Protein AF-A0A1E5ADY2-F1 (afdb_monomer)

Solvent-accessible surface area (backbone atoms only — not comparable 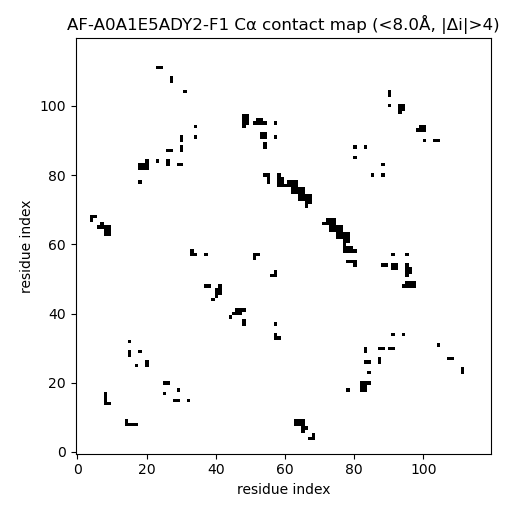to full-atom values): 7096 Å² total; per-residue (Å²): 133,82,80,70,89,71,88,50,70,46,101,47,101,88,62,87,78,68,78,64,60,86,44,73,66,54,25,48,53,50,39,53,51,54,50,53,53,54,45,47,39,30,74,75,68,72,45,51,49,64,78,36,60,33,34,56,41,54,34,54,76,41,68,49,39,41,55,38,90,89,78,70,48,75,44,80,42,65,48,51,67,82,42,41,42,75,66,37,40,52,47,40,32,38,39,19,71,70,42,90,45,65,68,59,52,51,52,51,56,48,52,56,51,48,65,76,63,54,85,127

Nearest PDB structures (foldseek):
  1wwq-assembly1_A  TM=3.584E-01  e=3.297E+00  Mus musculus
  6zhi-assembly1_D  TM=3.720E-01  e=3.720E+00  Plasmodium falciparum 3D7
  6ogi-assembly1_L  TM=2.115E-01  e=3.502E+00  Escherichia coli
  8rf7-assembly1_B  TM=2.286E-01  e=6.797E+00  Zea mays

Foldseek 3Di:
DDDPFDFDWDPPPPDQDDLPDPDLVSLLVNLVVLLVVVVCCVPPVVDALLCQVFLQSSQQVDWTWGQGPVPRDTDTDTDDPSSHDPLSRVLRRCVSVVHDNVVSSVVSVVVVVCVVPPDD

Structure (mmCIF, N/CA/C/O backbone):
data_AF-A0A1E5ADY2-F1
#
_entry.id   AF-A0A1E5ADY2-F1
#
loop_
_atom_site.group_PDB
_atom_site.id
_atom_site.type_symbol
_atom_site.label_atom_id
_atom_site.label_alt_id
_atom_site.label_comp_id
_atom_site.label_asym_id
_atom_site.label_entity_id
_atom_site.label_seq_id
_atom_site.pdbx_PDB_ins_code
_atom_site.Cartn_x
_atom_site.Cartn_y
_atom_site.Cartn_z
_atom_site.occupancy
_atom_site.B_iso_or_equiv
_atom_site.auth_seq_id
_atom_site.auth_comp_id
_atom_site.auth_asym_id
_atom_site.auth_atom_id
_atom_site.pdbx_PDB_model_num
ATOM 1 N N . MET A 1 1 ? -16.908 30.911 0.193 1.00 29.08 1 MET A N 1
ATOM 2 C CA . MET A 1 1 ? -16.019 29.806 -0.208 1.00 29.08 1 MET A CA 1
ATOM 3 C C . MET A 1 1 ? -16.088 28.823 0.935 1.00 29.08 1 MET A C 1
ATOM 5 O O . MET A 1 1 ? -15.667 29.190 2.019 1.00 29.08 1 MET A O 1
ATOM 9 N N . ILE A 1 2 ? -16.771 27.697 0.748 1.00 25.30 2 ILE A N 1
ATOM 10 C CA . ILE A 1 2 ? -16.808 26.634 1.755 1.00 25.30 2 ILE A CA 1
ATOM 11 C C . ILE A 1 2 ? -15.575 25.789 1.440 1.00 25.30 2 ILE A C 1
ATOM 13 O O . ILE A 1 2 ? -15.500 25.214 0.355 1.00 25.30 2 ILE A O 1
ATOM 17 N N . GLU A 1 3 ? -14.561 25.861 2.305 1.00 25.67 3 GLU A N 1
ATOM 18 C CA . GLU A 1 3 ? -13.456 24.900 2.300 1.00 25.67 3 GLU A CA 1
ATOM 19 C C . GLU A 1 3 ? -14.081 23.506 2.433 1.00 25.67 3 GLU A C 1
ATOM 21 O O . GLU A 1 3 ? -14.911 23.287 3.311 1.00 25.67 3 GLU A O 1
ATOM 26 N N . GLY A 1 4 ? -13.764 22.604 1.501 1.00 26.33 4 GLY A N 1
ATOM 27 C CA . GLY A 1 4 ? -14.228 21.219 1.565 1.00 26.33 4 GLY A CA 1
ATOM 28 C C . GLY A 1 4 ? -13.693 20.506 2.814 1.00 26.33 4 GLY A C 1
ATOM 29 O O . GLY A 1 4 ? -12.769 21.019 3.451 1.00 26.33 4 GLY A O 1
ATOM 30 N N . PRO A 1 5 ? -14.256 19.334 3.160 1.00 29.20 5 PRO A N 1
ATOM 31 C CA . PRO A 1 5 ? -13.858 18.584 4.347 1.00 29.20 5 PRO A CA 1
ATOM 32 C C . PRO A 1 5 ? -12.342 18.364 4.352 1.00 29.20 5 PRO A C 1
ATOM 34 O O . PRO A 1 5 ? -11.769 17.864 3.379 1.00 29.20 5 PRO A O 1
ATOM 37 N N . LYS A 1 6 ? -11.685 18.790 5.433 1.00 36.94 6 LYS A N 1
ATOM 38 C CA . LYS A 1 6 ? -10.250 18.596 5.623 1.00 36.94 6 LYS A CA 1
ATOM 39 C C . LYS A 1 6 ? -10.028 17.134 5.991 1.00 36.94 6 LYS A C 1
ATOM 41 O O . LYS A 1 6 ? -10.544 16.638 6.982 1.00 36.94 6 LYS A O 1
ATOM 46 N N . GLN A 1 7 ? -9.287 16.426 5.144 1.00 39.16 7 GLN A N 1
ATOM 47 C CA . GLN A 1 7 ? -8.898 15.043 5.390 1.00 39.16 7 GLN A CA 1
ATOM 48 C C . GLN A 1 7 ? -7.851 15.017 6.509 1.00 39.16 7 GLN A C 1
ATOM 50 O O . GLN A 1 7 ? -6.659 15.182 6.253 1.00 39.16 7 GLN A O 1
ATOM 55 N N . TYR A 1 8 ? -8.291 14.836 7.751 1.00 38.50 8 TYR A N 1
ATOM 56 C CA . TYR A 1 8 ? -7.398 14.544 8.866 1.00 38.50 8 TYR A CA 1
ATOM 57 C C . TYR A 1 8 ? -7.252 13.034 9.004 1.00 38.50 8 TYR A C 1
ATOM 59 O O . TYR A 1 8 ? -8.219 12.307 9.218 1.00 38.50 8 TYR A O 1
ATOM 67 N N . LEU A 1 9 ? -6.020 12.570 8.804 1.00 43.81 9 LEU A N 1
ATOM 68 C CA . LEU A 1 9 ? -5.641 11.181 8.976 1.00 43.81 9 LEU A CA 1
ATOM 69 C C . LEU A 1 9 ? -5.524 10.823 10.452 1.00 43.81 9 LEU A C 1
ATOM 71 O O . LEU A 1 9 ? -5.191 11.661 11.284 1.00 43.81 9 LEU A O 1
ATOM 75 N N . SER A 1 10 ? -5.815 9.551 10.721 1.00 38.41 10 SER A N 1
ATOM 76 C CA . SER A 1 10 ? -5.875 8.886 12.021 1.00 38.41 10 SER A CA 1
ATOM 77 C C . SER A 1 10 ? -4.940 9.455 13.099 1.00 38.41 10 SER A C 1
ATOM 79 O O . SER A 1 10 ? -3.803 9.830 12.832 1.00 38.41 10 SER A O 1
ATOM 81 N N . SER A 1 11 ? -5.380 9.389 14.358 1.00 35.38 11 SER A N 1
ATOM 82 C CA . SER A 1 11 ? -4.682 9.841 15.573 1.00 35.38 11 SER A CA 1
ATOM 83 C C . SER A 1 11 ? -3.343 9.138 15.899 1.00 35.38 11 SER A C 1
ATOM 85 O O . SER A 1 11 ? -2.924 9.118 17.059 1.00 35.38 11 SER A O 1
ATOM 87 N N . ARG A 1 12 ? -2.670 8.524 14.919 1.00 37.44 12 ARG A N 1
ATOM 88 C CA . ARG A 1 12 ? -1.272 8.101 15.005 1.00 37.44 12 ARG A CA 1
ATOM 89 C C . ARG A 1 12 ? -0.413 9.096 14.215 1.00 37.44 12 ARG A C 1
ATOM 91 O O . ARG A 1 12 ? -0.564 9.161 12.999 1.00 37.44 12 ARG A O 1
ATOM 98 N N . PRO A 1 13 ? 0.516 9.820 14.864 1.00 37.66 13 PRO A N 1
ATOM 99 C CA . PRO A 1 13 ? 1.406 10.769 14.188 1.00 37.66 13 PRO A CA 1
ATOM 100 C C . PRO A 1 13 ? 2.341 10.134 13.136 1.00 37.66 13 PRO A C 1
ATOM 102 O O . PRO A 1 13 ? 2.975 10.876 12.393 1.00 37.66 13 PRO A O 1
ATOM 105 N N . ASP A 1 14 ? 2.364 8.797 13.023 1.00 45.62 14 ASP A N 1
ATOM 106 C CA . ASP A 1 14 ? 3.301 8.028 12.191 1.00 45.62 14 ASP A CA 1
ATOM 107 C C . ASP A 1 14 ? 2.614 7.093 11.152 1.00 45.62 14 ASP A C 1
ATOM 109 O O . ASP A 1 14 ? 3.261 6.201 10.605 1.00 45.62 14 ASP A O 1
ATOM 113 N N . GLY A 1 15 ? 1.300 7.230 10.899 1.00 46.09 15 GLY A N 1
ATOM 114 C CA . GLY A 1 15 ? 0.538 6.408 9.928 1.00 46.09 15 GLY A CA 1
ATOM 115 C C . GLY A 1 15 ? 0.221 7.133 8.604 1.00 46.09 15 GLY A C 1
ATOM 116 O O . GLY A 1 15 ? 0.088 8.355 8.617 1.00 46.09 15 GLY A O 1
ATOM 117 N N . PRO A 1 16 ? 0.104 6.415 7.466 1.00 49.81 16 PRO A N 1
ATOM 118 C CA . PRO A 1 16 ? 0.359 6.931 6.117 1.00 49.81 16 PRO A CA 1
ATOM 119 C C . PRO A 1 16 ? -0.716 7.900 5.634 1.00 49.81 16 PRO A C 1
ATOM 121 O O . PRO A 1 16 ? -1.867 7.526 5.415 1.00 49.81 16 PRO A O 1
ATOM 124 N N . TYR A 1 17 ? -0.301 9.149 5.437 1.00 48.00 17 TYR A N 1
ATOM 125 C CA . TYR A 1 17 ? -1.119 10.211 4.880 1.00 48.00 17 TYR A CA 1
ATOM 126 C C . TYR A 1 17 ? -1.440 9.971 3.391 1.00 48.00 17 TYR A C 1
ATOM 128 O O . TYR A 1 17 ? -0.550 9.647 2.614 1.00 48.00 17 TYR A O 1
ATOM 136 N N . ALA A 1 18 ? -2.701 10.238 3.024 1.00 48.00 18 ALA A N 1
ATOM 137 C CA . ALA A 1 18 ? -3.221 10.506 1.673 1.00 48.00 18 ALA A CA 1
ATOM 138 C C . ALA A 1 18 ? -3.525 9.315 0.738 1.00 48.00 18 ALA A C 1
ATOM 140 O O . ALA A 1 18 ? -2.929 9.158 -0.324 1.00 48.00 18 ALA A O 1
ATOM 141 N N . PHE A 1 19 ? -4.592 8.568 1.030 1.00 50.88 19 PHE A N 1
ATOM 142 C CA . PHE A 1 19 ? -5.233 7.691 0.042 1.00 50.88 19 PHE A CA 1
ATOM 143 C C . PHE A 1 19 ? -6.241 8.465 -0.814 1.00 50.88 19 PHE A C 1
ATOM 145 O O . PHE A 1 19 ? -7.457 8.350 -0.707 1.00 50.88 19 PHE A O 1
ATOM 152 N N . CYS A 1 20 ? -5.675 9.338 -1.635 1.00 44.12 20 CYS A N 1
ATOM 153 C CA . CYS A 1 20 ? -6.256 9.865 -2.858 1.00 44.12 20 CYS A CA 1
ATOM 154 C C . CYS A 1 20 ? -5.020 10.173 -3.706 1.00 44.12 20 CYS A C 1
ATOM 156 O O . CYS A 1 20 ? -4.516 11.291 -3.654 1.00 44.12 20 CYS A O 1
ATOM 158 N N . ALA A 1 21 ? -4.413 9.135 -4.301 1.00 52.72 21 ALA A N 1
ATOM 159 C CA . ALA A 1 21 ? -3.066 9.192 -4.874 1.00 52.72 21 ALA A CA 1
ATOM 160 C C . ALA A 1 21 ? -2.910 10.393 -5.825 1.00 52.72 21 ALA A C 1
ATOM 162 O O . ALA A 1 21 ? -3.360 10.363 -6.970 1.00 52.72 21 ALA A O 1
ATOM 163 N N . ALA A 1 22 ? -2.295 11.471 -5.336 1.00 56.97 22 ALA A N 1
ATOM 164 C CA . ALA A 1 22 ? -2.043 12.667 -6.130 1.00 56.97 22 ALA A CA 1
ATOM 165 C C . ALA A 1 22 ? -0.782 12.497 -6.994 1.00 56.97 22 ALA A C 1
ATOM 167 O O . ALA A 1 22 ? -0.648 13.168 -8.018 1.00 56.97 22 ALA A O 1
ATOM 168 N N . SER A 1 23 ? 0.122 11.587 -6.602 1.00 74.06 23 SER A N 1
ATOM 169 C CA . SER A 1 23 ? 1.366 11.272 -7.307 1.00 74.06 23 SER A CA 1
ATOM 170 C C . SER A 1 23 ? 1.752 9.785 -7.208 1.00 74.06 23 SER A C 1
ATOM 172 O O . SER A 1 23 ? 1.345 9.081 -6.282 1.00 74.06 23 SER A O 1
ATOM 174 N N . GLU A 1 24 ? 2.579 9.308 -8.147 1.00 79.56 24 GLU A N 1
ATOM 175 C CA . GLU A 1 24 ? 3.169 7.954 -8.119 1.00 79.56 24 GLU A CA 1
ATOM 176 C C . GLU A 1 24 ? 4.060 7.725 -6.882 1.00 79.56 24 GLU A C 1
ATOM 178 O O . GLU A 1 24 ? 4.124 6.611 -6.363 1.00 79.56 24 GLU A O 1
ATOM 183 N N . LEU A 1 25 ? 4.708 8.777 -6.365 1.00 80.62 25 LEU A N 1
ATOM 184 C CA . LEU A 1 25 ? 5.534 8.704 -5.156 1.00 80.62 25 LEU A CA 1
ATOM 185 C C . LEU A 1 25 ? 4.692 8.422 -3.902 1.00 80.62 25 LEU A C 1
ATOM 187 O O . LEU A 1 25 ? 5.093 7.621 -3.059 1.00 80.62 25 LEU A O 1
ATOM 191 N N . ASP A 1 26 ? 3.516 9.042 -3.785 1.00 77.19 26 ASP A N 1
ATOM 192 C CA . ASP A 1 26 ? 2.609 8.796 -2.657 1.00 77.19 26 ASP A CA 1
ATOM 193 C C . ASP A 1 26 ? 2.094 7.352 -2.678 1.00 77.19 26 ASP A C 1
ATOM 195 O O . ASP A 1 26 ? 2.079 6.675 -1.650 1.00 77.19 26 ASP A O 1
ATOM 199 N N . ALA A 1 27 ? 1.756 6.842 -3.868 1.00 80.25 27 ALA A N 1
ATOM 200 C CA . ALA A 1 27 ? 1.344 5.454 -4.044 1.00 80.25 27 ALA A CA 1
ATOM 201 C C . ALA A 1 27 ? 2.463 4.457 -3.699 1.00 80.25 27 ALA A C 1
ATOM 203 O O . ALA A 1 27 ? 2.192 3.424 -3.079 1.00 80.25 27 ALA A O 1
ATOM 204 N N . TYR A 1 28 ? 3.712 4.765 -4.061 1.00 85.25 28 TYR A N 1
ATOM 205 C CA . TYR A 1 28 ? 4.879 3.980 -3.660 1.00 85.25 28 TYR A CA 1
ATOM 206 C C . TYR A 1 28 ? 5.004 3.916 -2.133 1.00 85.25 28 TYR A C 1
ATOM 208 O O . TYR A 1 28 ? 5.049 2.822 -1.572 1.00 85.25 28 TYR A O 1
ATOM 216 N N . ASN A 1 29 ? 4.990 5.070 -1.458 1.00 83.00 29 ASN A N 1
ATOM 217 C CA . ASN A 1 29 ? 5.156 5.149 -0.003 1.00 83.00 29 ASN A CA 1
ATOM 218 C C . ASN A 1 29 ? 4.034 4.409 0.737 1.00 83.00 29 ASN A C 1
ATOM 220 O O . ASN A 1 29 ? 4.290 3.679 1.693 1.00 83.00 29 ASN A O 1
ATOM 224 N N . ALA A 1 30 ? 2.792 4.561 0.271 1.00 80.69 30 ALA A N 1
ATOM 225 C CA . ALA A 1 30 ? 1.648 3.842 0.815 1.00 80.69 30 ALA A CA 1
ATOM 226 C C . ALA A 1 30 ? 1.791 2.321 0.653 1.00 80.69 30 ALA A C 1
ATOM 228 O O . ALA A 1 30 ? 1.536 1.570 1.594 1.00 80.69 30 ALA A O 1
ATOM 229 N N . THR A 1 31 ? 2.233 1.865 -0.522 1.00 87.81 31 THR A N 1
ATOM 230 C CA . THR A 1 31 ? 2.454 0.437 -0.791 1.00 87.81 31 THR A CA 1
ATOM 231 C C . THR A 1 31 ? 3.575 -0.128 0.084 1.00 87.81 31 THR A C 1
ATOM 233 O O . THR A 1 31 ? 3.410 -1.199 0.663 1.00 87.81 31 THR A O 1
ATOM 236 N N . GLU A 1 32 ? 4.700 0.584 0.203 1.00 88.75 32 GLU A N 1
ATOM 237 C CA . GLU A 1 32 ? 5.848 0.177 1.027 1.00 88.75 32 GLU A CA 1
ATOM 238 C C . G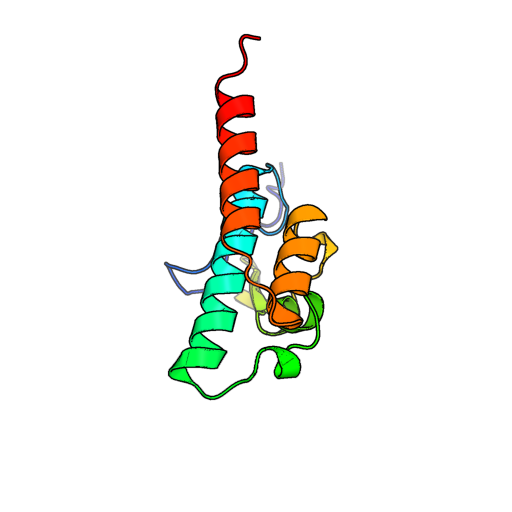LU A 1 32 ? 5.442 0.051 2.500 1.00 88.75 32 GLU A C 1
ATOM 240 O O . GLU A 1 32 ? 5.713 -0.965 3.136 1.00 88.75 32 GLU A O 1
ATOM 245 N N . TRP A 1 33 ? 4.695 1.027 3.021 1.00 86.31 33 TRP A N 1
ATOM 246 C CA . TRP A 1 33 ? 4.191 0.982 4.391 1.00 86.31 33 TRP A CA 1
ATOM 247 C C . TRP A 1 33 ? 3.247 -0.204 4.638 1.00 86.31 33 TRP A C 1
ATOM 249 O O . TRP A 1 33 ? 3.396 -0.911 5.635 1.00 86.31 33 TRP A O 1
ATOM 259 N N . LEU A 1 34 ? 2.290 -0.448 3.732 1.00 87.62 34 LEU A N 1
ATOM 260 C CA . LEU A 1 34 ? 1.350 -1.574 3.839 1.00 87.62 34 LEU A CA 1
ATOM 261 C C . LEU A 1 34 ? 2.075 -2.923 3.811 1.00 87.62 34 LEU A C 1
ATOM 263 O O . LEU A 1 34 ? 1.717 -3.833 4.560 1.00 87.62 34 LEU A O 1
ATOM 267 N N . PHE A 1 35 ? 3.102 -3.044 2.969 1.00 90.31 35 PHE A N 1
ATOM 268 C CA . PHE A 1 35 ? 3.943 -4.232 2.916 1.00 90.31 35 PHE A CA 1
ATOM 269 C C . PHE A 1 35 ? 4.691 -4.459 4.234 1.00 90.31 35 PHE A C 1
ATOM 271 O O . PHE A 1 35 ? 4.614 -5.557 4.780 1.00 90.31 35 PHE A O 1
ATOM 278 N N . GLU A 1 36 ? 5.360 -3.439 4.779 1.00 88.62 36 GLU A N 1
ATOM 279 C CA . GLU A 1 36 ? 6.091 -3.556 6.049 1.00 88.62 36 GLU A CA 1
ATOM 280 C C . GLU A 1 36 ? 5.156 -3.873 7.226 1.00 88.62 36 GLU A C 1
ATOM 282 O O . GLU A 1 36 ? 5.497 -4.679 8.089 1.00 88.62 36 GLU A O 1
ATOM 287 N N . TYR A 1 37 ? 3.940 -3.318 7.238 1.00 84.69 37 TYR A N 1
ATOM 288 C CA . TYR A 1 37 ? 2.925 -3.661 8.235 1.00 84.69 37 TYR A CA 1
ATOM 289 C C . TYR A 1 37 ? 2.517 -5.141 8.165 1.00 84.69 37 TYR A C 1
ATOM 291 O O . TYR A 1 37 ? 2.503 -5.838 9.183 1.00 84.69 37 TYR A O 1
ATOM 299 N N . ALA A 1 38 ? 2.208 -5.641 6.965 1.00 86.62 38 ALA A N 1
ATOM 300 C CA . ALA A 1 38 ? 1.865 -7.047 6.769 1.00 86.62 38 ALA A CA 1
ATOM 301 C C . ALA A 1 38 ? 3.050 -7.969 7.102 1.00 86.62 38 ALA A C 1
ATOM 303 O O . ALA A 1 38 ? 2.868 -9.016 7.724 1.00 86.62 38 ALA A O 1
ATOM 304 N N . LYS A 1 39 ? 4.271 -7.552 6.757 1.00 88.19 39 LYS A N 1
ATOM 305 C CA . LYS A 1 39 ? 5.504 -8.268 7.079 1.00 88.19 39 LYS A CA 1
ATOM 306 C C . LYS A 1 39 ? 5.720 -8.377 8.584 1.00 88.19 39 LYS A C 1
ATOM 308 O O . LYS A 1 39 ? 5.969 -9.477 9.062 1.00 88.19 39 LYS A O 1
ATOM 313 N N . ASP A 1 40 ? 5.559 -7.290 9.337 1.00 86.75 40 ASP A N 1
ATOM 314 C CA . ASP A 1 40 ? 5.656 -7.320 10.802 1.00 86.75 40 ASP A CA 1
ATOM 315 C C . ASP A 1 40 ? 4.591 -8.240 11.419 1.00 86.75 40 ASP A C 1
ATOM 317 O O . ASP A 1 40 ? 4.884 -9.031 12.315 1.00 86.75 40 ASP A O 1
ATOM 321 N N . ALA A 1 41 ? 3.364 -8.241 10.890 1.00 83.25 41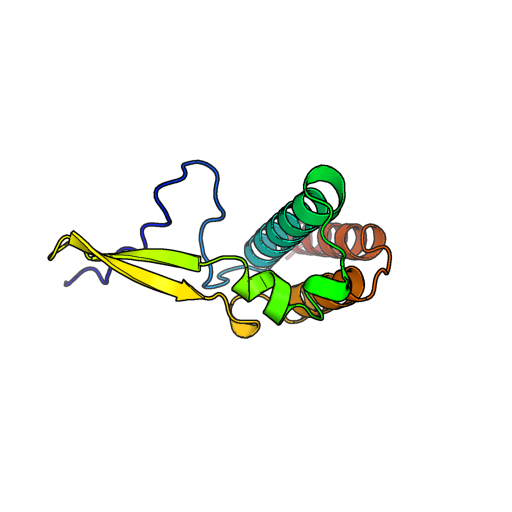 ALA A N 1
ATOM 322 C CA . ALA A 1 41 ? 2.340 -9.191 11.321 1.00 83.25 41 ALA A CA 1
ATOM 323 C C . ALA A 1 41 ? 2.761 -10.659 11.095 1.00 83.25 41 ALA A C 1
ATOM 325 O O . ALA A 1 41 ? 2.526 -11.513 11.958 1.00 83.25 41 ALA A O 1
ATOM 326 N N . VAL A 1 42 ? 3.421 -10.958 9.974 1.00 85.38 42 VAL A N 1
ATOM 327 C CA . VAL A 1 42 ? 3.944 -12.301 9.680 1.00 85.38 42 VAL A CA 1
ATOM 328 C C . VAL A 1 42 ? 5.130 -12.660 10.578 1.00 85.38 42 VAL A C 1
ATOM 330 O O . VAL A 1 42 ? 5.145 -13.726 11.193 1.00 85.38 42 VAL A O 1
ATOM 333 N N . GLU A 1 43 ? 6.119 -11.774 10.685 1.00 87.12 43 GLU A N 1
ATOM 334 C CA . GLU A 1 43 ? 7.383 -12.037 11.381 1.00 87.12 43 GLU A CA 1
ATOM 335 C C . GLU A 1 43 ? 7.240 -12.001 12.910 1.00 87.12 4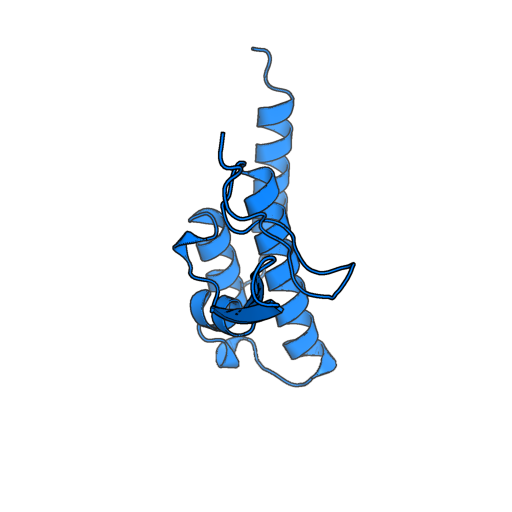3 GLU A C 1
ATOM 337 O O . GLU A 1 43 ? 7.822 -12.833 13.610 1.00 87.12 43 GLU A O 1
ATOM 342 N N . THR A 1 44 ? 6.442 -11.069 13.434 1.00 80.81 44 THR A N 1
ATOM 343 C CA . THR A 1 44 ? 6.335 -10.782 14.872 1.00 80.81 44 THR A CA 1
ATOM 344 C C . THR A 1 44 ? 5.095 -11.414 15.503 1.00 80.81 44 THR A C 1
ATOM 346 O O . THR A 1 44 ? 5.133 -11.839 16.663 1.00 80.81 44 THR A O 1
ATOM 349 N N . HIS A 1 45 ? 3.988 -11.503 14.762 1.00 77.75 45 HIS A N 1
ATOM 350 C CA . HIS A 1 45 ? 2.684 -11.893 15.312 1.00 77.75 45 HIS A CA 1
ATOM 351 C C . HIS A 1 45 ? 2.205 -13.284 14.880 1.00 77.75 45 HIS A C 1
ATOM 353 O O . HIS A 1 45 ? 1.133 -13.720 15.304 1.00 77.75 45 HIS A O 1
ATOM 359 N N . GLY A 1 46 ? 3.020 -14.016 14.114 1.00 77.94 46 GLY A N 1
ATOM 360 C CA . GLY A 1 46 ? 2.740 -15.393 13.709 1.00 77.94 46 GLY A CA 1
ATOM 361 C C . GLY A 1 46 ? 1.627 -15.520 12.670 1.00 77.94 46 GLY A C 1
ATOM 362 O O . GLY A 1 46 ? 1.099 -16.619 12.498 1.00 77.94 46 GLY A O 1
ATOM 363 N N . ALA A 1 47 ? 1.268 -14.419 12.001 1.00 84.06 47 ALA A N 1
ATOM 364 C CA . ALA A 1 47 ? 0.440 -14.476 10.808 1.00 84.06 47 ALA A CA 1
ATOM 365 C C . ALA A 1 47 ? 1.210 -15.155 9.666 1.00 84.06 47 ALA A C 1
ATOM 367 O O . ALA A 1 47 ? 2.435 -15.288 9.687 1.00 84.06 47 ALA A O 1
ATOM 368 N N . SER A 1 48 ? 0.491 -15.574 8.639 1.00 85.38 48 SER A N 1
ATOM 369 C CA . SER A 1 48 ? 1.066 -16.025 7.381 1.00 85.38 48 SER A CA 1
ATOM 370 C C . SER A 1 48 ? 0.683 -15.067 6.258 1.00 85.38 48 SER A C 1
ATOM 372 O O . SER A 1 48 ? -0.393 -14.477 6.277 1.00 85.38 48 SER A O 1
ATOM 374 N N . TRP A 1 49 ? 1.525 -14.943 5.229 1.00 86.31 49 TRP A N 1
ATOM 375 C CA . TRP A 1 49 ? 1.165 -14.179 4.025 1.00 86.31 49 TRP A CA 1
ATOM 376 C C . TRP A 1 49 ? -0.144 -14.678 3.382 1.00 86.31 49 TRP A C 1
ATOM 378 O O . TRP A 1 49 ? -0.910 -13.886 2.838 1.00 86.31 49 TRP A O 1
ATOM 388 N N . HIS A 1 50 ? -0.450 -15.974 3.533 1.00 83.50 50 HIS A N 1
ATOM 389 C CA . HIS A 1 50 ? -1.708 -16.570 3.079 1.00 83.50 50 HIS A CA 1
ATOM 390 C C . HIS A 1 50 ? -2.931 -16.111 3.886 1.00 83.50 50 HIS A C 1
ATOM 392 O O . HIS A 1 50 ? -4.040 -16.192 3.363 1.00 83.50 50 HIS A O 1
ATOM 398 N N . ASP A 1 51 ? -2.757 -15.623 5.119 1.00 84.25 51 ASP A N 1
ATOM 399 C CA . ASP A 1 51 ? -3.864 -15.118 5.944 1.00 84.25 51 ASP A CA 1
ATOM 400 C C . ASP A 1 51 ? -4.444 -13.828 5.358 1.00 84.25 51 ASP A C 1
ATOM 402 O O . ASP A 1 51 ? -5.630 -13.548 5.525 1.00 84.25 51 ASP A O 1
ATOM 406 N N . PHE A 1 52 ? -3.622 -13.069 4.629 1.00 85.31 52 PHE A N 1
ATOM 407 C CA . PHE A 1 52 ? -4.069 -11.903 3.877 1.00 85.31 52 PHE A CA 1
ATOM 408 C C . PHE A 1 52 ? -4.718 -12.293 2.544 1.00 85.31 52 PHE A C 1
ATOM 410 O O . PHE A 1 52 ? -5.637 -11.623 2.090 1.00 85.31 52 PHE A O 1
ATOM 417 N N . GLY A 1 53 ? -4.275 -13.384 1.914 1.00 88.25 53 GLY A N 1
ATOM 418 C CA . GLY A 1 53 ? -4.830 -13.909 0.662 1.00 88.25 53 GLY A CA 1
ATOM 419 C C . GLY A 1 53 ? -4.444 -13.104 -0.585 1.00 88.25 53 GLY A C 1
ATOM 420 O O . GLY A 1 53 ? -3.891 -13.667 -1.528 1.00 88.25 53 GLY A O 1
ATOM 421 N N . ASP A 1 54 ? -4.710 -11.800 -0.593 1.00 91.94 54 ASP A N 1
ATOM 422 C CA . ASP A 1 54 ? -4.406 -10.884 -1.692 1.00 91.94 54 ASP A CA 1
ATOM 423 C C . ASP A 1 54 ? -4.152 -9.445 -1.195 1.00 91.94 54 ASP A C 1
ATOM 425 O O . ASP A 1 54 ? -4.146 -9.154 0.005 1.00 91.94 54 ASP A O 1
ATOM 429 N N . ALA A 1 55 ? -3.929 -8.523 -2.134 1.00 90.19 55 ALA A N 1
ATOM 430 C CA . ALA A 1 55 ? -3.739 -7.110 -1.837 1.00 90.19 55 ALA A CA 1
ATOM 431 C C . ALA A 1 55 ? -4.938 -6.491 -1.099 1.00 90.19 55 ALA A C 1
ATOM 433 O O . ALA A 1 55 ? -4.729 -5.657 -0.223 1.00 90.19 55 ALA A O 1
ATOM 434 N N . GLN A 1 56 ? -6.177 -6.888 -1.415 1.00 89.56 56 GLN A N 1
ATOM 435 C CA . GLN A 1 56 ? -7.367 -6.357 -0.745 1.00 89.56 56 GLN A CA 1
ATOM 436 C C . GLN A 1 56 ? -7.439 -6.833 0.708 1.00 89.56 56 GLN A C 1
ATOM 438 O O . GLN A 1 56 ? -7.833 -6.057 1.575 1.00 89.56 56 GLN A O 1
ATOM 443 N N . GLY A 1 57 ? -6.998 -8.056 1.003 1.00 88.19 57 GLY A N 1
ATOM 444 C CA . GLY A 1 57 ? -6.855 -8.523 2.379 1.00 88.19 57 GLY A CA 1
ATOM 445 C C . GLY A 1 57 ? -5.839 -7.702 3.176 1.00 88.19 57 GLY A C 1
ATOM 446 O O . GLY A 1 57 ? -6.144 -7.282 4.292 1.00 88.19 57 GLY A O 1
ATOM 447 N N . ILE A 1 58 ? -4.685 -7.368 2.584 1.00 86.88 58 ILE A N 1
ATOM 448 C CA . ILE A 1 58 ? -3.703 -6.457 3.205 1.00 86.88 58 ILE A CA 1
ATOM 449 C C . ILE A 1 58 ? -4.319 -5.067 3.425 1.00 86.88 58 ILE A C 1
ATOM 451 O O . ILE A 1 58 ? -4.236 -4.525 4.523 1.00 86.88 58 ILE A O 1
ATOM 455 N N . LEU A 1 59 ? -4.988 -4.506 2.417 1.00 84.94 59 LEU A N 1
ATOM 456 C CA . LEU A 1 59 ? -5.614 -3.182 2.490 1.00 84.94 59 LEU A CA 1
ATOM 457 C C . LEU A 1 59 ? -6.711 -3.117 3.564 1.00 84.94 59 LEU A C 1
ATOM 459 O O . LEU A 1 59 ? -6.722 -2.191 4.369 1.00 84.94 59 LEU A O 1
ATOM 463 N N . SER A 1 60 ? -7.580 -4.129 3.631 1.00 82.44 60 SER A N 1
ATOM 464 C CA . SER A 1 60 ? -8.670 -4.215 4.616 1.00 82.44 60 SER A CA 1
ATOM 465 C C . SER A 1 60 ? -8.192 -4.425 6.056 1.00 82.44 60 SER A C 1
ATOM 467 O O . SER A 1 60 ? -8.929 -4.142 6.997 1.00 82.44 60 SER A O 1
ATOM 469 N N . SER A 1 61 ? -6.943 -4.871 6.255 1.00 78.44 61 SER A N 1
ATOM 470 C CA . SER A 1 61 ? -6.335 -4.933 7.591 1.00 78.44 61 SER A CA 1
ATOM 471 C C . SER A 1 61 ? -6.095 -3.541 8.194 1.00 78.44 61 SER A C 1
ATOM 473 O O . SER A 1 61 ? -5.858 -3.416 9.398 1.00 78.44 61 SER A O 1
ATOM 475 N N . TYR A 1 62 ? -6.204 -2.490 7.373 1.00 73.06 62 TYR A N 1
ATOM 476 C CA . TYR A 1 62 ? -6.081 -1.103 7.779 1.00 73.06 62 TYR A CA 1
ATOM 477 C C . TYR A 1 62 ? -7.374 -0.320 7.524 1.00 73.06 62 TYR A C 1
ATOM 479 O O . TYR A 1 62 ? -7.962 -0.345 6.443 1.00 73.06 62 TYR A O 1
ATOM 487 N N . VAL A 1 63 ? -7.787 0.435 8.540 1.00 70.56 63 VAL A N 1
ATOM 488 C CA . VAL A 1 63 ? -8.967 1.301 8.497 1.00 70.56 63 VAL A CA 1
ATOM 489 C C . VAL A 1 63 ? -8.523 2.744 8.688 1.00 70.56 63 VAL A C 1
ATOM 491 O O . VAL A 1 63 ? -7.920 3.094 9.708 1.00 70.56 63 VAL A O 1
ATOM 494 N N . ILE A 1 64 ? -8.853 3.592 7.718 1.00 69.38 64 ILE A N 1
ATOM 495 C CA . ILE A 1 64 ? -8.714 5.038 7.839 1.00 69.38 64 ILE A CA 1
ATOM 496 C C . ILE A 1 64 ? -9.834 5.550 8.740 1.00 69.38 64 ILE A C 1
ATOM 498 O O . ILE A 1 64 ? -11.000 5.193 8.576 1.00 69.38 64 ILE A O 1
ATOM 502 N N . LYS A 1 65 ? -9.470 6.418 9.683 1.00 67.44 65 LYS A N 1
ATOM 503 C CA . LYS A 1 65 ? -10.423 7.150 10.515 1.00 67.44 65 LYS A CA 1
ATOM 504 C C . LYS A 1 65 ? -10.517 8.581 10.018 1.00 67.44 65 LYS A C 1
ATOM 506 O O . LYS A 1 65 ? -9.498 9.264 9.973 1.00 67.44 65 LYS A O 1
ATOM 511 N N . HIS A 1 66 ? -11.724 8.999 9.671 1.00 66.56 66 HIS A N 1
ATOM 512 C CA . HIS A 1 66 ? -12.071 10.364 9.313 1.00 66.56 66 HIS A CA 1
ATOM 513 C C . HIS A 1 66 ? -12.837 10.979 10.475 1.00 66.56 66 HIS A C 1
ATOM 515 O O . HIS A 1 66 ? -13.869 10.443 10.866 1.00 66.56 66 HIS A O 1
ATOM 521 N N . GLU A 1 67 ? -12.338 12.073 11.033 1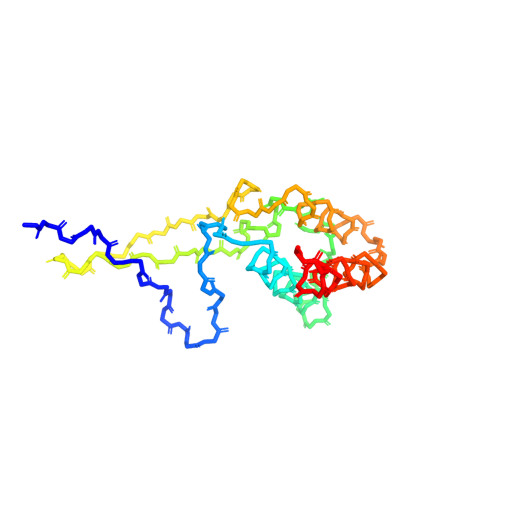.00 70.44 67 GLU A N 1
ATOM 522 C CA . GLU A 1 67 ? -13.088 12.855 12.013 1.00 70.44 67 GLU A CA 1
ATOM 523 C C . GLU A 1 67 ? -13.789 14.006 11.293 1.00 70.44 67 GLU A C 1
ATOM 525 O O . GLU A 1 67 ? -13.172 14.736 10.516 1.00 70.44 67 GLU A O 1
ATOM 530 N N . ASP A 1 68 ? -15.092 14.130 11.509 1.00 71.94 68 ASP A N 1
ATOM 531 C CA . ASP A 1 68 ? -15.872 15.258 11.028 1.00 71.94 68 ASP A CA 1
ATOM 532 C C . ASP A 1 68 ? -15.634 16.461 11.951 1.00 71.94 68 ASP A C 1
ATOM 534 O O . ASP A 1 68 ? -16.014 16.447 13.121 1.00 71.94 68 ASP A O 1
ATOM 538 N N . ASP A 1 69 ? -15.002 17.511 11.424 1.00 71.06 69 ASP A N 1
ATOM 539 C CA . ASP A 1 69 ? -14.616 18.701 12.198 1.00 71.06 69 ASP A CA 1
ATOM 540 C C . ASP A 1 69 ? -15.818 19.459 12.808 1.00 71.06 69 ASP A C 1
ATOM 542 O O . ASP A 1 69 ? -15.652 20.214 13.771 1.00 71.06 69 ASP A O 1
ATOM 546 N N . GLU A 1 70 ? -17.025 19.313 12.247 1.00 75.31 70 GLU A N 1
ATOM 547 C CA . GLU A 1 70 ? -18.223 20.035 12.696 1.00 75.31 70 GLU A CA 1
ATOM 548 C C . GLU A 1 70 ? -18.969 19.292 13.813 1.00 75.31 70 GLU A C 1
ATOM 550 O O . GLU A 1 70 ? -19.549 19.919 14.705 1.00 75.31 70 GLU A O 1
ATOM 555 N N . THR A 1 71 ? -18.959 17.961 13.775 1.00 82.19 71 THR A N 1
ATOM 556 C CA . THR A 1 71 ? -19.730 17.090 14.674 1.00 82.19 71 THR A CA 1
ATOM 557 C C . THR A 1 71 ? -18.861 16.307 15.661 1.00 82.19 71 THR A C 1
ATOM 559 O O . THR A 1 71 ? -19.363 15.872 16.699 1.00 82.19 71 THR A O 1
ATOM 562 N N . GLY A 1 72 ? -17.567 16.148 15.372 1.00 75.19 72 GLY A N 1
ATOM 563 C CA . GLY A 1 72 ? -16.637 15.277 16.093 1.00 75.19 72 GLY A CA 1
ATOM 564 C C . GLY A 1 72 ? -16.885 13.783 15.857 1.00 75.19 72 GLY A C 1
ATOM 565 O O . GLY A 1 72 ? -16.383 12.948 16.610 1.00 75.19 72 GLY A O 1
ATOM 566 N N . GLU A 1 73 ? -17.709 13.419 14.869 1.00 77.19 73 GLU A N 1
ATOM 567 C CA . GLU A 1 73 ? -17.986 12.018 14.557 1.00 77.19 73 GLU A CA 1
ATOM 568 C C . GLU A 1 73 ? -16.797 11.366 13.847 1.00 77.19 73 GLU A C 1
ATOM 570 O O . GLU A 1 73 ? -16.248 11.912 12.893 1.00 77.19 73 GLU A O 1
ATOM 575 N N . ILE A 1 74 ? -16.426 10.162 14.292 1.00 76.88 74 ILE A N 1
ATOM 576 C CA . ILE A 1 74 ? -15.378 9.359 13.658 1.00 76.88 74 ILE A CA 1
ATOM 577 C C . ILE A 1 74 ? -16.032 8.354 12.712 1.00 76.88 74 ILE A C 1
ATOM 579 O O . ILE A 1 74 ? -16.774 7.472 13.146 1.00 76.88 74 ILE A O 1
ATOM 583 N N . GLN A 1 75 ? -15.713 8.463 11.429 1.00 75.50 75 GLN A N 1
ATOM 584 C CA . GLN A 1 75 ? -16.068 7.505 10.392 1.00 75.50 75 GLN A CA 1
ATOM 585 C C . GLN A 1 75 ? -14.873 6.616 10.067 1.00 75.50 75 GLN A C 1
ATOM 587 O O . GLN A 1 75 ? -13.731 7.068 10.010 1.00 75.50 75 GLN A O 1
ATOM 592 N N . GLU A 1 76 ? -15.146 5.337 9.852 1.00 77.50 76 GLU A N 1
ATOM 593 C CA . GLU A 1 76 ? -14.149 4.326 9.526 1.00 77.50 76 GLU A CA 1
ATOM 594 C C . GLU A 1 76 ? -14.319 3.893 8.070 1.00 77.50 76 GLU A C 1
ATOM 596 O O . GLU A 1 76 ? -15.426 3.568 7.639 1.00 77.50 76 GLU A O 1
ATOM 601 N N . GLN A 1 77 ? -13.222 3.902 7.314 1.00 75.81 77 GLN A N 1
ATOM 602 C CA . GLN A 1 77 ? -13.187 3.487 5.917 1.00 75.81 77 GLN A CA 1
ATOM 603 C C . GLN A 1 77 ? -12.039 2.505 5.688 1.00 75.81 77 GLN A C 1
ATOM 605 O O . GLN A 1 77 ? -10.881 2.798 5.982 1.00 75.81 77 GLN A O 1
ATOM 610 N N . GLU A 1 78 ? -12.360 1.343 5.129 1.00 77.62 78 GLU A N 1
ATOM 611 C CA . GLU A 1 78 ? -11.361 0.390 4.648 1.00 77.62 78 GLU A CA 1
ATOM 612 C C . GLU A 1 78 ? -10.720 0.884 3.353 1.00 77.62 78 GLU A C 1
ATOM 614 O O . GLU A 1 78 ? -11.408 1.394 2.459 1.00 77.62 78 GLU A O 1
ATOM 619 N N . LEU A 1 79 ? -9.417 0.647 3.226 1.00 78.00 79 LEU A N 1
ATOM 620 C CA . LEU A 1 79 ? -8.710 0.874 1.975 1.00 78.00 79 LEU A CA 1
ATOM 621 C C . LEU A 1 79 ? -9.202 -0.071 0.880 1.00 78.00 79 LEU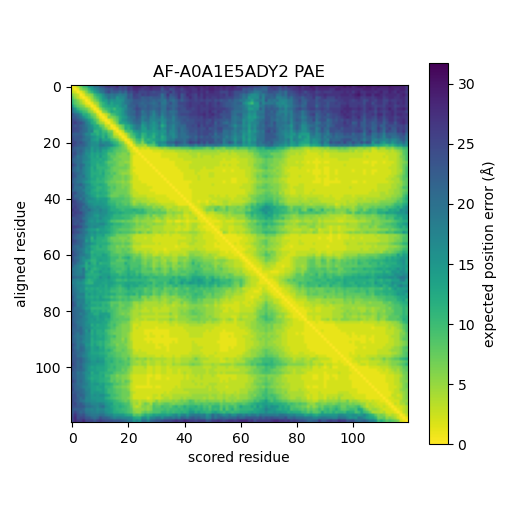 A C 1
ATOM 623 O O . LEU A 1 79 ? -9.427 -1.265 1.090 1.00 78.00 79 LEU A O 1
ATOM 627 N N . GLN A 1 80 ? -9.321 0.471 -0.321 1.00 80.56 80 GLN A N 1
ATOM 628 C CA . GLN A 1 80 ? -9.662 -0.249 -1.534 1.00 80.56 80 GLN A CA 1
ATOM 629 C C . GLN A 1 80 ? -8.445 -0.330 -2.449 1.00 80.56 80 GLN A C 1
ATOM 631 O O . GLN A 1 80 ? -7.590 0.551 -2.464 1.00 80.56 80 GLN A O 1
ATOM 636 N N . ALA A 1 81 ? -8.389 -1.352 -3.301 1.00 80.50 81 ALA A N 1
ATOM 637 C CA . ALA A 1 81 ? -7.337 -1.460 -4.315 1.00 80.50 81 ALA A CA 1
ATOM 638 C C . ALA A 1 81 ? -7.244 -0.226 -5.240 1.00 80.50 81 ALA A C 1
ATOM 640 O O . ALA A 1 81 ? -6.178 0.055 -5.776 1.00 80.50 81 ALA A O 1
ATOM 641 N N . ALA A 1 82 ? -8.349 0.508 -5.417 1.00 76.12 82 ALA A N 1
ATOM 642 C CA . ALA A 1 82 ? -8.397 1.753 -6.186 1.00 76.12 82 ALA A CA 1
ATOM 643 C C . ALA A 1 82 ? -7.726 2.946 -5.481 1.00 76.12 82 ALA A C 1
ATOM 645 O O . ALA A 1 82 ? -7.426 3.942 -6.135 1.00 76.12 82 ALA A O 1
ATOM 646 N N . ASP A 1 83 ? -7.495 2.846 -4.172 1.00 74.56 83 ASP A N 1
ATOM 647 C CA . ASP A 1 83 ? -6.861 3.895 -3.374 1.00 74.56 83 ASP A CA 1
ATOM 648 C C . ASP A 1 83 ? -5.329 3.900 -3.533 1.00 74.56 83 ASP A C 1
ATOM 650 O O . ASP A 1 83 ? -4.660 4.859 -3.146 1.00 74.56 83 ASP A O 1
ATOM 654 N N . ILE A 1 84 ? -4.779 2.850 -4.151 1.00 77.50 84 ILE A N 1
ATOM 655 C CA . ILE A 1 84 ? -3.381 2.742 -4.578 1.00 77.50 84 ILE A CA 1
ATOM 656 C C . ILE A 1 84 ? -3.296 2.536 -6.100 1.00 77.50 84 ILE A C 1
ATOM 658 O O . ILE A 1 84 ? -4.297 2.351 -6.791 1.00 77.50 84 ILE A O 1
ATOM 662 N N . THR A 1 85 ? -2.085 2.561 -6.659 1.00 86.31 85 THR A N 1
ATOM 663 C CA . THR A 1 85 ? -1.882 2.304 -8.093 1.00 86.31 85 THR A CA 1
ATOM 664 C C . THR A 1 85 ? -1.956 0.809 -8.409 1.00 86.31 85 THR A C 1
ATOM 666 O O . THR A 1 85 ? -1.676 -0.042 -7.564 1.00 86.31 85 THR A O 1
ATOM 669 N N . LEU A 1 86 ? -2.244 0.464 -9.673 1.00 89.75 86 LEU A N 1
ATOM 670 C CA . LEU A 1 86 ? -2.201 -0.928 -10.154 1.00 89.75 86 LEU A CA 1
ATOM 671 C C . LEU A 1 86 ? -0.852 -1.603 -9.873 1.00 89.75 86 LEU A C 1
ATOM 673 O O . LEU A 1 86 ? -0.795 -2.808 -9.628 1.00 89.75 86 LEU A O 1
ATOM 677 N N . ARG A 1 87 ? 0.233 -0.823 -9.899 1.00 91.75 87 ARG A N 1
ATOM 678 C CA . ARG A 1 87 ? 1.576 -1.293 -9.567 1.00 91.75 87 ARG A CA 1
ATOM 679 C C . ARG A 1 87 ? 1.692 -1.666 -8.091 1.00 91.75 87 ARG A C 1
ATOM 681 O O . ARG A 1 87 ? 2.182 -2.753 -7.796 1.00 91.75 87 ARG A O 1
ATOM 688 N N . GLY A 1 88 ? 1.177 -0.828 -7.191 1.00 90.75 88 GLY A N 1
ATOM 689 C CA . GLY A 1 88 ? 1.094 -1.145 -5.766 1.00 90.75 88 GLY A CA 1
ATOM 690 C C . GLY A 1 88 ? 0.280 -2.411 -5.498 1.00 90.75 88 GLY A C 1
ATOM 691 O O . GLY A 1 88 ? 0.752 -3.316 -4.813 1.00 90.75 88 GLY A O 1
ATOM 692 N N . VAL A 1 89 ? -0.892 -2.543 -6.135 1.00 92.25 89 VAL A N 1
ATOM 693 C CA . VAL A 1 89 ? -1.731 -3.755 -6.046 1.00 92.25 89 VAL A CA 1
ATOM 694 C C . VAL A 1 89 ? -0.959 -5.001 -6.484 1.00 92.25 89 VAL A C 1
ATOM 696 O O . VAL A 1 89 ? -1.018 -6.036 -5.822 1.00 92.25 89 VAL A O 1
ATOM 699 N N . ALA A 1 90 ? -0.224 -4.926 -7.596 1.00 94.62 90 ALA A N 1
ATOM 700 C CA . ALA A 1 90 ? 0.547 -6.056 -8.106 1.00 94.62 90 ALA A CA 1
ATOM 701 C C . ALA A 1 90 ? 1.657 -6.495 -7.136 1.00 94.62 90 ALA A C 1
ATOM 703 O O . ALA A 1 90 ? 1.849 -7.695 -6.937 1.00 94.62 90 ALA A O 1
ATOM 704 N N . ILE A 1 91 ? 2.346 -5.541 -6.507 1.00 94.88 91 ILE A N 1
ATOM 705 C CA . ILE A 1 91 ? 3.394 -5.816 -5.515 1.00 94.88 91 ILE A CA 1
ATOM 706 C C . ILE A 1 91 ? 2.802 -6.477 -4.267 1.00 94.88 91 ILE A C 1
ATOM 708 O O . ILE A 1 91 ? 3.292 -7.520 -3.839 1.00 94.88 91 ILE A O 1
ATOM 712 N N . LEU A 1 92 ? 1.709 -5.936 -3.721 1.00 93.19 92 LEU A N 1
ATOM 713 C CA . LEU A 1 92 ? 1.048 -6.516 -2.547 1.00 93.19 92 LEU A CA 1
ATOM 714 C C . LEU A 1 92 ? 0.505 -7.924 -2.825 1.00 93.19 92 LEU A C 1
ATOM 716 O O . LEU A 1 92 ? 0.631 -8.813 -1.986 1.00 93.19 92 LEU A O 1
ATOM 720 N N . ASN A 1 93 ? -0.026 -8.166 -4.026 1.00 94.94 93 ASN A N 1
ATOM 721 C CA . ASN A 1 93 ? -0.423 -9.510 -4.444 1.00 94.94 93 ASN A CA 1
ATOM 722 C C . ASN A 1 93 ? 0.769 -10.471 -4.512 1.00 94.94 93 ASN A C 1
ATOM 724 O O . ASN A 1 93 ? 0.645 -11.620 -4.092 1.00 94.94 93 ASN A O 1
ATOM 728 N N . ALA A 1 94 ? 1.919 -10.032 -5.030 1.00 94.25 94 ALA A N 1
ATOM 729 C CA . ALA A 1 94 ? 3.121 -10.860 -5.060 1.00 94.25 94 ALA A CA 1
ATOM 730 C C 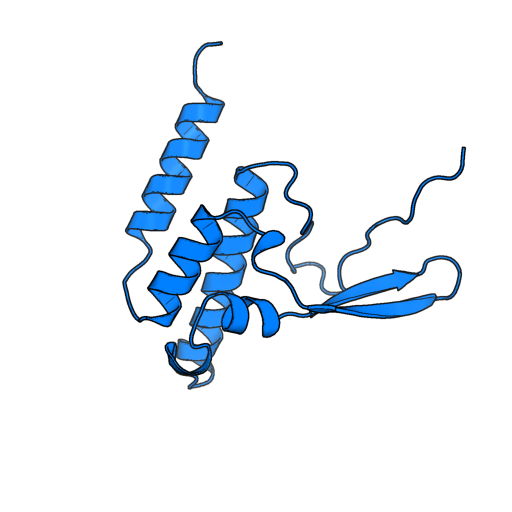. ALA A 1 94 ? 3.566 -11.243 -3.636 1.00 94.25 94 ALA A C 1
ATOM 732 O O . ALA A 1 94 ? 3.801 -12.424 -3.378 1.00 94.25 94 ALA A O 1
ATOM 733 N N . ALA A 1 95 ? 3.567 -10.284 -2.704 1.00 92.50 95 ALA A N 1
ATOM 734 C CA . ALA A 1 95 ? 3.880 -10.529 -1.297 1.00 92.50 95 ALA A CA 1
ATOM 735 C C . ALA A 1 95 ? 2.898 -11.516 -0.639 1.00 92.50 95 ALA A C 1
ATOM 737 O O . ALA A 1 95 ? 3.327 -12.493 -0.028 1.00 92.50 95 ALA A O 1
ATOM 738 N N . ALA A 1 96 ? 1.585 -11.332 -0.827 1.00 91.50 96 ALA A N 1
ATOM 739 C CA . ALA A 1 96 ? 0.560 -12.239 -0.294 1.00 91.50 96 ALA A CA 1
ATOM 740 C C . ALA A 1 96 ? 0.714 -13.687 -0.808 1.00 91.50 96 ALA A C 1
ATOM 742 O O . ALA A 1 96 ? 0.431 -14.647 -0.092 1.00 91.50 96 ALA A O 1
ATOM 743 N N . ASN A 1 97 ? 1.237 -13.859 -2.028 1.00 90.19 97 ASN A N 1
ATOM 744 C CA . ASN A 1 97 ? 1.551 -15.167 -2.613 1.00 90.19 97 ASN A CA 1
ATOM 745 C C . ASN A 1 97 ? 2.945 -15.704 -2.218 1.00 90.19 97 ASN A C 1
ATOM 747 O O . ASN A 1 97 ? 3.358 -16.759 -2.700 1.00 90.19 97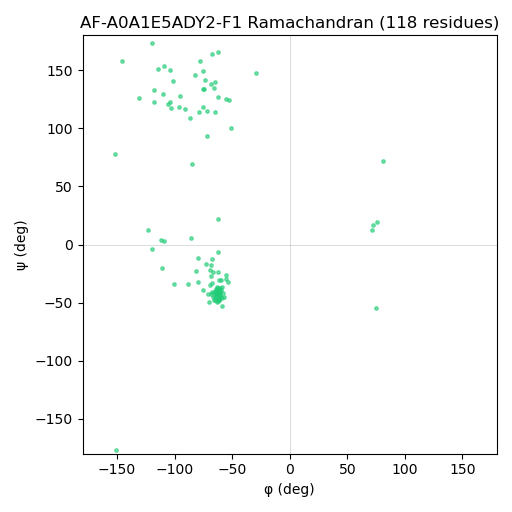 ASN A O 1
ATOM 751 N N . GLY A 1 98 ? 3.666 -15.015 -1.329 1.00 86.62 98 GLY A N 1
ATOM 752 C CA . GLY A 1 98 ? 4.975 -15.428 -0.822 1.00 86.62 98 GLY A CA 1
ATOM 753 C C . GLY A 1 98 ? 6.131 -15.210 -1.799 1.00 86.62 98 GLY A C 1
ATOM 754 O O . GLY A 1 98 ? 7.166 -15.862 -1.666 1.00 86.62 98 GLY A O 1
ATOM 755 N N . HIS A 1 99 ? 5.965 -14.344 -2.799 1.00 90.94 99 HIS A N 1
ATOM 756 C CA . HIS A 1 99 ? 7.064 -13.946 -3.673 1.00 90.94 99 HIS A CA 1
ATOM 757 C C . HIS A 1 99 ? 7.899 -12.843 -3.015 1.00 90.94 99 HIS A C 1
ATOM 759 O O . HIS A 1 99 ? 7.354 -11.973 -2.337 1.00 90.94 99 HIS A O 1
ATOM 765 N N . GLU A 1 100 ? 9.210 -12.850 -3.262 1.00 89.56 100 GLU A N 1
ATOM 766 C CA . GLU A 1 100 ? 10.074 -11.715 -2.922 1.00 89.56 100 GLU A CA 1
ATOM 767 C C . GLU A 1 100 ? 9.693 -10.498 -3.776 1.00 89.56 100 GLU A C 1
ATOM 769 O O . GLU A 1 100 ? 9.464 -10.606 -4.985 1.00 89.56 100 GLU A O 1
ATOM 774 N N . VAL A 1 101 ? 9.590 -9.336 -3.133 1.00 93.62 101 VAL A N 1
ATOM 775 C CA . VAL A 1 101 ? 9.074 -8.093 -3.734 1.00 93.62 101 VAL A CA 1
ATOM 776 C C . VAL A 1 101 ? 10.099 -6.963 -3.735 1.00 93.62 101 VAL A C 1
ATOM 778 O O . VAL A 1 101 ? 9.858 -5.902 -4.308 1.00 93.62 101 VAL A O 1
ATOM 781 N N . GLU A 1 102 ? 11.266 -7.189 -3.142 1.00 93.69 102 GLU A N 1
ATOM 782 C CA . GLU A 1 102 ? 12.354 -6.230 -2.990 1.00 93.69 102 GLU A CA 1
ATOM 783 C C . GLU A 1 102 ? 12.828 -5.705 -4.350 1.00 93.69 102 GLU A C 1
ATOM 785 O O . GLU A 1 102 ? 13.027 -4.501 -4.517 1.00 93.69 102 GLU A O 1
ATOM 790 N N . GLU A 1 103 ? 12.939 -6.583 -5.352 1.00 93.56 103 GLU A N 1
ATOM 791 C CA . GLU A 1 103 ? 13.287 -6.188 -6.721 1.00 93.56 103 GLU A CA 1
ATOM 792 C C . GLU A 1 103 ? 12.181 -5.352 -7.386 1.00 93.56 103 GLU A C 1
ATOM 794 O O . GLU A 1 103 ? 12.477 -4.435 -8.154 1.00 93.56 103 GLU A O 1
ATOM 799 N N . LEU A 1 104 ? 10.909 -5.613 -7.063 1.00 95.56 104 LEU A N 1
ATOM 800 C CA . LEU A 1 104 ? 9.775 -4.852 -7.595 1.00 95.56 104 LEU A CA 1
ATOM 801 C C . LEU A 1 104 ? 9.729 -3.437 -7.007 1.00 95.56 104 LEU A C 1
ATOM 803 O O . LEU A 1 104 ? 9.525 -2.469 -7.746 1.00 95.56 104 LEU A O 1
ATOM 807 N N . PHE A 1 105 ? 9.968 -3.309 -5.698 1.00 93.12 105 PHE A N 1
ATOM 808 C CA . PHE A 1 105 ? 10.121 -2.013 -5.038 1.00 93.12 105 PHE A CA 1
ATOM 809 C C . PHE A 1 105 ? 11.347 -1.259 -5.557 1.00 93.12 105 PHE A C 1
ATOM 811 O O . PHE A 1 105 ? 11.244 -0.073 -5.867 1.00 93.12 105 PHE A O 1
ATOM 818 N N . ALA A 1 106 ? 12.491 -1.932 -5.721 1.00 92.62 106 ALA A N 1
ATOM 819 C CA . ALA A 1 106 ? 13.702 -1.318 -6.262 1.00 92.62 106 ALA A CA 1
ATOM 820 C C . ALA A 1 106 ? 13.495 -0.787 -7.690 1.00 92.62 106 ALA A C 1
ATOM 822 O O . ALA A 1 106 ? 13.892 0.342 -7.983 1.00 92.62 106 ALA A O 1
ATOM 823 N N . ALA A 1 107 ? 12.825 -1.557 -8.554 1.00 93.94 107 ALA A N 1
ATOM 824 C CA . ALA A 1 107 ? 12.476 -1.116 -9.901 1.00 93.94 107 ALA A CA 1
ATOM 825 C C . ALA A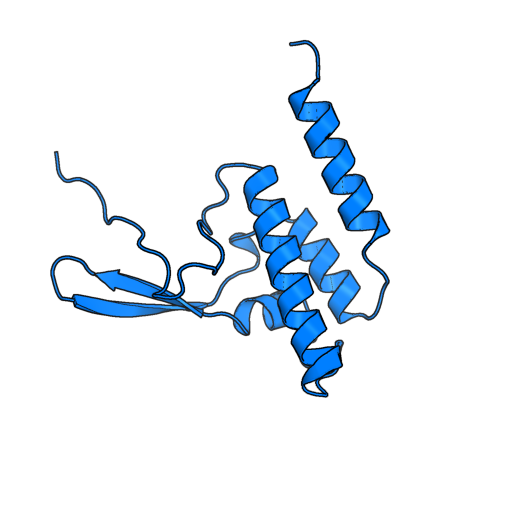 1 107 ? 11.551 0.111 -9.874 1.00 93.94 107 ALA A C 1
ATOM 827 O O . ALA A 1 107 ? 11.800 1.079 -10.586 1.00 93.94 107 ALA A O 1
ATOM 828 N N . TRP A 1 108 ? 10.523 0.118 -9.016 1.00 93.88 108 TRP A N 1
ATOM 829 C CA . TRP A 1 108 ? 9.621 1.272 -8.903 1.00 93.88 108 TRP A CA 1
ATOM 830 C C . TRP A 1 108 ? 10.332 2.520 -8.397 1.00 93.88 108 TRP A C 1
ATOM 832 O O . TRP A 1 108 ? 10.168 3.600 -8.958 1.00 93.88 108 TRP A O 1
ATOM 842 N N . ARG A 1 109 ? 11.196 2.363 -7.396 1.00 92.19 109 ARG A N 1
ATOM 843 C CA . ARG A 1 109 ? 12.020 3.454 -6.879 1.00 92.19 109 ARG A CA 1
ATOM 844 C C . ARG A 1 109 ? 12.947 4.034 -7.953 1.00 92.19 109 ARG A C 1
ATOM 846 O O . ARG A 1 109 ? 13.144 5.246 -7.978 1.00 92.19 109 ARG A O 1
ATOM 853 N N . SER A 1 110 ? 13.495 3.194 -8.835 1.00 90.94 110 SER A N 1
ATOM 854 C CA . SER A 1 110 ? 14.304 3.645 -9.976 1.00 90.94 110 SER A CA 1
ATOM 855 C C . SER A 1 110 ? 13.476 4.461 -10.965 1.00 90.94 110 SER A C 1
ATOM 857 O O . SER A 1 110 ? 13.893 5.555 -11.330 1.00 90.94 110 SER A O 1
ATOM 859 N N . ASP A 1 111 ? 12.289 3.979 -11.340 1.00 90.19 111 ASP A N 1
ATOM 860 C CA . ASP A 1 111 ? 11.412 4.684 -12.284 1.00 90.19 111 ASP A CA 1
ATOM 861 C C . ASP A 1 111 ? 11.009 6.072 -11.757 1.00 90.19 111 ASP A C 1
ATOM 863 O O . ASP A 1 111 ? 11.046 7.051 -12.498 1.00 90.19 111 ASP A O 1
ATOM 867 N N . LEU A 1 112 ? 10.702 6.179 -10.458 1.00 86.56 112 LEU A N 1
ATOM 868 C CA . LEU A 1 112 ? 10.406 7.456 -9.797 1.00 86.56 112 LEU A CA 1
ATOM 869 C C . LEU A 1 112 ? 11.595 8.424 -9.846 1.00 86.56 112 LEU A C 1
ATOM 871 O O . LEU A 1 112 ? 11.420 9.631 -10.025 1.00 86.56 112 LEU A O 1
ATOM 875 N N . TYR A 1 113 ? 12.814 7.906 -9.670 1.00 85.38 113 TYR A N 1
ATOM 876 C CA . TYR A 1 113 ? 14.027 8.713 -9.755 1.00 85.38 113 TYR A CA 1
ATOM 877 C C . TYR A 1 113 ? 14.282 9.192 -11.187 1.00 85.38 113 TYR A C 1
ATOM 879 O O . TYR A 1 113 ? 14.617 10.360 -11.386 1.00 85.38 113 TYR A O 1
ATOM 887 N N . ASP A 1 114 ? 14.103 8.323 -12.180 1.00 85.06 114 ASP A N 1
ATOM 888 C CA . ASP A 1 114 ? 14.286 8.670 -13.588 1.00 85.06 114 ASP A CA 1
ATOM 889 C C . ASP A 1 114 ? 13.245 9.699 -14.052 1.00 85.06 114 ASP A C 1
ATOM 891 O O . ASP A 1 114 ? 13.605 10.660 -14.729 1.00 85.06 114 ASP A O 1
ATOM 895 N N . GLU A 1 115 ? 11.983 9.571 -13.631 1.00 77.94 115 GLU A N 1
ATOM 896 C CA . GLU A 1 115 ? 10.928 10.550 -13.921 1.00 77.94 115 GLU A CA 1
ATOM 897 C C . GLU A 1 115 ? 11.235 11.924 -13.307 1.00 77.94 115 GLU A C 1
ATOM 899 O O . GLU A 1 115 ? 11.109 12.950 -13.975 1.00 77.94 115 GLU A O 1
ATOM 904 N N . ALA A 1 116 ? 11.721 11.955 -12.063 1.00 73.69 116 ALA A N 1
ATOM 905 C CA . ALA A 1 116 ? 12.102 13.197 -11.392 1.00 73.69 116 ALA A CA 1
ATOM 906 C C . ALA A 1 116 ? 13.325 13.892 -12.025 1.00 73.69 116 ALA A C 1
ATOM 908 O O . ALA A 1 116 ? 13.496 15.101 -11.855 1.00 73.69 116 ALA A O 1
ATOM 909 N N . ASN A 1 117 ? 14.181 13.146 -12.734 1.00 74.19 117 ASN A N 1
ATOM 910 C CA . ASN A 1 117 ? 15.427 13.644 -13.330 1.00 74.19 117 ASN A CA 1
ATOM 911 C C . ASN A 1 117 ? 15.413 13.679 -14.868 1.00 74.19 117 ASN A C 1
ATOM 913 O O . ASN A 1 117 ? 16.430 14.025 -15.480 1.00 74.19 117 ASN A O 1
ATOM 917 N N . ALA A 1 118 ? 14.291 13.345 -15.506 1.00 70.88 118 ALA A N 1
ATOM 918 C CA . ALA A 1 118 ? 14.154 13.434 -16.950 1.00 70.88 118 ALA A CA 1
ATOM 919 C C . ALA A 1 118 ? 14.305 14.905 -17.394 1.00 70.88 118 ALA A C 1
ATOM 921 O O . ALA A 1 118 ? 13.613 15.781 -16.866 1.00 70.88 118 ALA A O 1
ATOM 922 N N . PRO A 1 119 ? 15.203 15.221 -18.348 1.00 55.03 119 PRO A N 1
ATOM 923 C CA . PRO A 1 119 ? 15.288 16.569 -18.891 1.00 55.03 119 PRO A CA 1
ATOM 924 C C . PRO A 1 119 ? 13.986 16.877 -19.642 1.00 55.03 119 PRO A C 1
ATOM 926 O O . PRO A 1 119 ? 13.683 16.223 -20.641 1.00 55.03 119 PRO A O 1
ATOM 929 N N . GLY A 1 120 ? 13.215 17.835 -19.118 1.00 52.19 120 GLY A N 1
ATOM 930 C CA . GLY A 1 120 ? 11.983 18.339 -19.735 1.00 52.19 120 GLY A CA 1
ATOM 931 C C . GLY A 1 120 ? 12.202 19.085 -21.045 1.00 52.19 120 GLY A C 1
ATOM 932 O O . GLY A 1 120 ? 13.324 19.599 -21.271 1.00 52.19 120 GLY A O 1
#

Secondary structure (DSSP, 8-state):
--PPPP----S-TTS---SS--SHHHHHHHHHHHHHHHHHHHHHH---HHHH-SHHHHHHT-EEEEE-TTT-PEEEEE--GGGS-HHHHHHHHHHHTT---HHHHHHHHHHHHHHHHS--

Sequence (120 aa):
MIEGPKQYLSSRPDGPYAFCAASELDAYNATEWLFEYAKDAVETHGASWHDFGDAQGILSSYVIKHEDDETGEIQEQELQAADITLRGVAILNAAANGHEVEELFAAWRSDLYDEANAPG

Mean predicted aligned error: 9.16 Å

Radius of gyration: 16.1 Å; Cα contacts (8 Å, |Δi|>4): 135; chains: 1; bounding box: 35×46×36 Å

pLDDT: mean 75.44, std 18.78, range [25.3, 95.56]